Protein AF-A0AAV5Q7Y1-F1 (afdb_monomer_lite)

Structure (mmCIF, N/CA/C/O backbone):
data_AF-A0AAV5Q7Y1-F1
#
_entry.id   AF-A0AAV5Q7Y1-F1
#
loop_
_atom_site.group_PDB
_atom_site.id
_atom_site.type_symbol
_atom_site.label_atom_id
_atom_site.label_alt_id
_atom_site.label_comp_id
_atom_site.label_asym_id
_atom_site.label_entity_id
_atom_site.label_seq_id
_atom_site.pdbx_PDB_ins_code
_atom_site.Cartn_x
_atom_site.Cartn_y
_atom_site.Cartn_z
_atom_site.occupancy
_atom_site.B_iso_or_equiv
_atom_site.auth_seq_id
_atom_site.auth_comp_id
_atom_site.auth_asym_id
_atom_site.auth_atom_id
_atom_site.pdbx_PDB_model_num
ATOM 1 N N . MET A 1 1 ? 19.746 -3.770 -31.335 1.00 56.66 1 MET A N 1
ATOM 2 C CA . MET A 1 1 ? 18.461 -3.090 -31.627 1.00 56.66 1 MET A CA 1
ATOM 3 C C . MET A 1 1 ? 17.274 -3.646 -30.824 1.00 56.66 1 MET A C 1
ATOM 5 O O . MET A 1 1 ? 16.388 -2.854 -30.540 1.00 56.66 1 MET A O 1
ATOM 9 N N . SER A 1 2 ? 17.259 -4.927 -30.403 1.00 71.25 2 SER A N 1
ATOM 10 C CA . SER A 1 2 ? 16.182 -5.507 -29.556 1.00 71.25 2 SER A CA 1
ATOM 11 C C . SER A 1 2 ? 16.101 -4.894 -28.148 1.00 71.25 2 SER A C 1
ATOM 13 O O . SER A 1 2 ? 15.069 -4.353 -27.769 1.00 71.25 2 SER A O 1
ATOM 15 N N . ASP A 1 3 ? 17.228 -4.843 -27.431 1.00 80.88 3 ASP A N 1
ATOM 16 C CA . ASP A 1 3 ? 17.290 -4.423 -26.017 1.00 80.88 3 ASP A CA 1
ATOM 17 C C . ASP A 1 3 ? 16.777 -2.983 -25.775 1.00 80.88 3 ASP A C 1
ATOM 19 O O . ASP A 1 3 ? 16.019 -2.709 -24.849 1.00 80.88 3 ASP A O 1
ATOM 23 N N . LYS A 1 4 ? 17.069 -2.036 -26.681 1.00 85.12 4 LYS A N 1
ATOM 24 C CA . LYS A 1 4 ? 16.523 -0.665 -26.580 1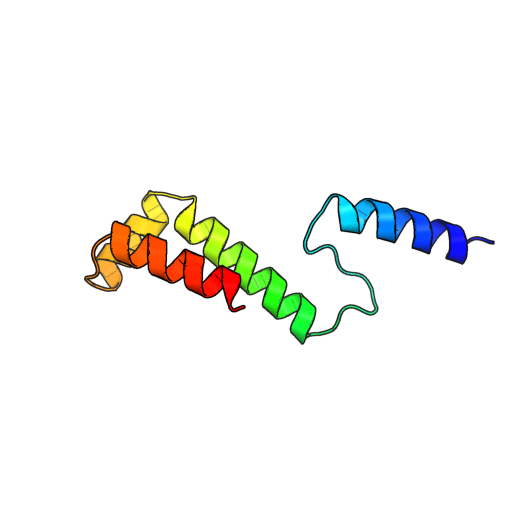.00 85.12 4 LYS A CA 1
ATOM 25 C C . LYS A 1 4 ? 14.992 -0.629 -26.634 1.00 85.12 4 LYS A C 1
ATOM 27 O O . LYS A 1 4 ? 14.383 0.177 -25.933 1.00 85.12 4 LYS A O 1
ATOM 32 N N . ARG A 1 5 ? 14.382 -1.473 -27.470 1.00 88.75 5 ARG A N 1
ATOM 33 C CA . ARG A 1 5 ? 12.925 -1.548 -27.615 1.00 88.75 5 ARG A CA 1
ATOM 34 C C . ARG A 1 5 ? 12.297 -2.193 -26.383 1.00 88.75 5 ARG A C 1
ATOM 36 O O . ARG A 1 5 ? 11.307 -1.674 -25.882 1.00 88.75 5 ARG A O 1
ATOM 43 N N . GLU A 1 6 ? 12.908 -3.251 -25.861 1.00 88.44 6 GLU A N 1
ATOM 44 C CA . GLU A 1 6 ? 12.483 -3.906 -24.617 1.00 88.44 6 GLU A CA 1
ATOM 45 C C . GLU A 1 6 ? 12.509 -2.938 -23.431 1.00 88.44 6 GLU A C 1
ATOM 47 O O . GLU A 1 6 ? 11.512 -2.810 -22.722 1.00 88.44 6 GLU A O 1
ATOM 52 N N . ARG A 1 7 ? 13.587 -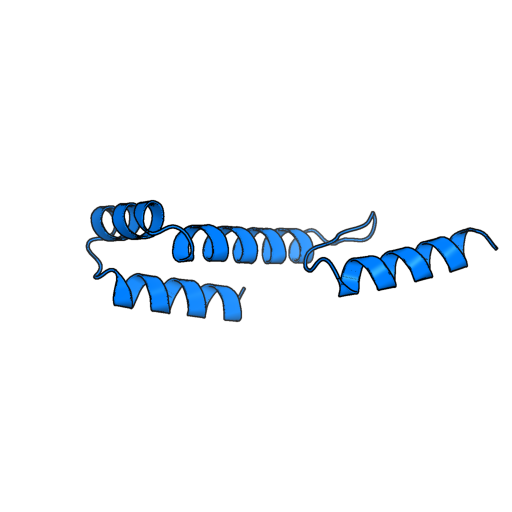2.157 -23.275 1.00 89.19 7 ARG A N 1
ATOM 53 C CA . ARG A 1 7 ? 13.673 -1.122 -22.232 1.00 89.19 7 ARG A CA 1
ATOM 54 C C . ARG A 1 7 ? 12.588 -0.059 -22.376 1.00 89.19 7 ARG A C 1
ATOM 56 O O . ARG A 1 7 ? 11.980 0.316 -21.380 1.00 89.19 7 ARG A O 1
ATOM 63 N N . GLN A 1 8 ? 12.321 0.425 -23.590 1.00 92.75 8 GLN A N 1
ATOM 64 C CA . GLN A 1 8 ? 11.257 1.412 -23.815 1.00 92.75 8 GLN A CA 1
ATOM 65 C C . GLN A 1 8 ? 9.873 0.862 -23.455 1.00 92.75 8 GLN A C 1
ATOM 67 O O . GLN A 1 8 ? 9.106 1.542 -22.774 1.00 92.75 8 GLN A O 1
ATOM 72 N N . VAL A 1 9 ? 9.570 -0.373 -23.864 1.00 93.31 9 VAL A N 1
ATOM 73 C CA . VAL A 1 9 ? 8.306 -1.039 -23.523 1.00 93.31 9 VAL A CA 1
ATOM 74 C C . VAL A 1 9 ? 8.195 -1.235 -22.012 1.00 93.31 9 VAL A C 1
ATOM 76 O O . VAL A 1 9 ? 7.155 -0.927 -21.436 1.00 93.31 9 VAL A O 1
ATOM 79 N N . TYR A 1 10 ? 9.268 -1.671 -21.350 1.00 93.19 10 TYR A N 1
ATOM 80 C CA . TYR A 1 10 ? 9.283 -1.831 -19.899 1.00 93.19 10 TYR A CA 1
ATOM 81 C C . TYR A 1 10 ? 8.994 -0.516 -19.172 1.00 93.19 10 TYR A C 1
ATOM 83 O O . TYR A 1 10 ? 8.127 -0.486 -18.305 1.00 93.19 10 TYR A O 1
ATOM 91 N N . GLN A 1 11 ? 9.645 0.586 -19.556 1.00 93.00 11 GLN A N 1
ATOM 92 C CA . GLN A 1 11 ? 9.388 1.889 -18.934 1.00 93.00 11 GLN A CA 1
ATOM 93 C C . GLN A 1 11 ? 7.946 2.358 -19.158 1.00 93.00 11 GLN A C 1
ATOM 95 O O . GLN A 1 11 ? 7.311 2.872 -18.237 1.00 93.00 11 GLN A O 1
ATOM 100 N N . GLN A 1 12 ? 7.393 2.122 -20.352 1.00 95.44 12 GLN A N 1
ATOM 101 C CA . GLN A 1 12 ? 5.990 2.419 -20.635 1.00 95.44 12 GLN A CA 1
ATOM 102 C C . GLN A 1 12 ? 5.040 1.610 -19.738 1.00 95.44 12 GLN A C 1
ATOM 104 O O . GLN A 1 12 ? 4.066 2.160 -19.224 1.00 95.44 12 GLN A O 1
ATOM 109 N N . MET A 1 13 ? 5.313 0.318 -19.540 1.00 96.31 13 MET A N 1
ATOM 110 C CA . MET A 1 13 ? 4.492 -0.546 -18.689 1.00 96.31 13 MET A CA 1
ATOM 111 C C . MET A 1 13 ? 4.655 -0.203 -17.209 1.00 96.31 13 MET A C 1
ATOM 113 O O . MET A 1 13 ? 3.655 -0.123 -16.503 1.00 96.31 13 MET A O 1
ATOM 117 N N . LYS A 1 14 ? 5.874 0.088 -16.750 1.00 93.44 14 LYS A N 1
ATOM 118 C CA . LYS A 1 14 ? 6.162 0.487 -15.365 1.00 93.44 14 LYS A CA 1
ATOM 119 C C . LYS A 1 14 ? 5.448 1.785 -14.979 1.00 93.44 14 LYS A C 1
ATOM 121 O O . LYS A 1 14 ? 4.992 1.917 -13.850 1.00 93.44 14 LYS A O 1
ATOM 126 N N . ALA A 1 15 ? 5.289 2.715 -15.922 1.00 93.81 15 ALA A N 1
ATOM 127 C CA . ALA A 1 15 ? 4.514 3.937 -15.704 1.00 93.81 15 ALA A CA 1
ATOM 128 C C . ALA A 1 15 ? 3.001 3.682 -15.552 1.00 93.81 15 ALA A C 1
ATOM 130 O O . ALA A 1 15 ? 2.315 4.451 -14.886 1.00 93.81 15 ALA A O 1
ATOM 131 N N . ARG A 1 16 ? 2.469 2.620 -16.174 1.00 95.44 16 ARG A N 1
ATOM 132 C CA . ARG A 1 16 ? 1.043 2.252 -16.103 1.00 95.44 16 ARG A CA 1
ATOM 133 C C . ARG A 1 16 ? 0.725 1.349 -14.917 1.00 95.44 16 ARG A C 1
ATOM 135 O O . ARG A 1 16 ? -0.337 1.476 -14.319 1.00 95.44 16 ARG A O 1
ATOM 142 N N . TYR A 1 17 ? 1.634 0.433 -14.610 1.00 94.75 17 TYR A N 1
ATOM 143 C CA . TYR A 1 17 ? 1.478 -0.593 -13.593 1.00 94.75 17 TYR A CA 1
ATOM 144 C C . TYR A 1 17 ? 2.529 -0.367 -12.512 1.00 94.75 17 TYR A C 1
ATOM 146 O O . TYR A 1 17 ? 3.657 -0.858 -12.592 1.00 94.75 17 TYR A O 1
ATOM 154 N N . VAL A 1 18 ? 2.149 0.422 -11.506 1.00 92.06 18 VAL A N 1
ATOM 155 C CA . VAL A 1 18 ? 2.984 0.657 -10.326 1.00 92.06 18 VAL A CA 1
ATOM 156 C C . VAL A 1 18 ? 3.291 -0.691 -9.672 1.00 92.06 18 VAL A C 1
ATOM 158 O O . VAL A 1 18 ? 2.406 -1.527 -9.527 1.00 92.06 18 VAL A O 1
ATOM 161 N N . GLY A 1 19 ? 4.556 -0.910 -9.321 1.00 91.19 19 GLY A N 1
ATOM 162 C CA . GLY A 1 19 ? 5.021 -2.178 -8.759 1.00 91.19 19 GLY A CA 1
ATOM 163 C C . GLY A 1 19 ? 5.542 -3.193 -9.781 1.00 91.19 19 GLY A C 1
ATOM 164 O O . GLY A 1 19 ? 6.050 -4.237 -9.376 1.00 91.19 19 GLY A O 1
ATOM 165 N N . LEU A 1 20 ? 5.487 -2.892 -11.087 1.00 94.94 20 LEU A N 1
ATOM 166 C CA . LEU A 1 20 ? 6.084 -3.746 -12.117 1.00 94.94 20 LEU A CA 1
ATOM 167 C C . LEU A 1 20 ? 7.603 -3.881 -11.914 1.00 94.94 20 LEU A C 1
ATOM 169 O O . LEU A 1 20 ? 8.327 -2.881 -11.917 1.00 94.94 20 LEU A O 1
ATOM 173 N N . GLY A 1 21 ? 8.060 -5.127 -11.777 1.00 92.75 21 GLY A N 1
ATOM 174 C CA . GLY A 1 21 ? 9.469 -5.496 -11.655 1.00 92.75 21 GLY A CA 1
ATOM 175 C C . GLY A 1 21 ? 10.058 -6.122 -12.924 1.00 92.75 21 GLY A C 1
ATOM 176 O O . GLY A 1 21 ? 9.347 -6.496 -13.858 1.00 92.75 21 GLY A O 1
ATOM 177 N N . ASN A 1 22 ? 11.380 -6.250 -12.934 1.00 92.88 22 ASN A N 1
ATOM 178 C CA . ASN A 1 22 ? 12.212 -6.918 -13.935 1.00 92.88 22 ASN A CA 1
ATOM 179 C C . ASN A 1 22 ? 13.358 -7.689 -13.243 1.00 92.88 22 ASN A C 1
ATOM 181 O O . ASN A 1 22 ? 13.435 -7.727 -12.018 1.00 92.88 22 ASN A O 1
ATOM 185 N N . ALA A 1 23 ? 14.263 -8.290 -14.023 1.00 91.31 23 ALA A N 1
ATOM 186 C CA . ALA A 1 23 ? 15.401 -9.053 -13.494 1.00 91.31 23 ALA A CA 1
ATOM 187 C C . ALA A 1 23 ? 16.330 -8.241 -12.567 1.00 91.31 23 ALA A C 1
ATOM 189 O O . ALA A 1 23 ? 16.993 -8.824 -11.716 1.00 91.31 23 ALA A O 1
ATOM 190 N N . ASP A 1 24 ? 16.343 -6.913 -12.705 1.00 92.31 24 ASP A N 1
ATOM 191 C CA . ASP A 1 24 ? 17.172 -6.006 -11.903 1.00 92.31 24 ASP A CA 1
ATOM 192 C C . ASP A 1 24 ? 16.457 -5.484 -10.645 1.00 92.31 24 ASP A C 1
ATOM 194 O O . ASP A 1 24 ? 17.020 -4.678 -9.906 1.00 92.31 24 ASP A O 1
ATOM 198 N N . THR A 1 25 ? 15.204 -5.887 -10.406 1.00 94.25 25 THR A N 1
ATOM 199 C CA . THR A 1 25 ? 14.431 -5.408 -9.254 1.00 94.25 25 THR A CA 1
ATOM 200 C C . THR A 1 25 ? 15.054 -5.902 -7.961 1.00 94.25 25 THR A C 1
ATOM 202 O O . THR A 1 25 ? 15.239 -7.104 -7.755 1.00 94.25 25 THR A O 1
ATOM 205 N N . THR A 1 26 ? 15.366 -4.964 -7.071 1.00 96.88 26 THR A N 1
ATOM 206 C CA . THR A 1 26 ? 15.999 -5.304 -5.801 1.00 96.88 26 THR A CA 1
ATOM 207 C C . THR A 1 26 ? 14.994 -5.934 -4.843 1.00 96.88 26 THR A C 1
ATOM 209 O O . THR A 1 26 ? 13.772 -5.777 -4.956 1.00 96.88 26 THR A O 1
ATOM 212 N N . ARG A 1 27 ? 15.515 -6.644 -3.841 1.00 95.12 27 ARG A N 1
ATOM 213 C CA . ARG A 1 27 ? 14.685 -7.219 -2.781 1.00 95.12 27 ARG A CA 1
ATOM 214 C C . ARG A 1 27 ? 13.925 -6.126 -2.028 1.00 95.12 27 ARG A C 1
ATOM 216 O O . ARG A 1 27 ? 12.766 -6.325 -1.669 1.00 95.12 27 ARG A O 1
ATOM 223 N N . GLU A 1 28 ? 14.566 -4.988 -1.787 1.00 94.88 28 GLU A N 1
ATOM 224 C CA . GLU A 1 28 ? 13.990 -3.843 -1.086 1.00 94.88 28 GLU A CA 1
ATOM 225 C C . GLU A 1 28 ? 12.816 -3.246 -1.870 1.00 94.88 28 GLU A C 1
ATOM 227 O 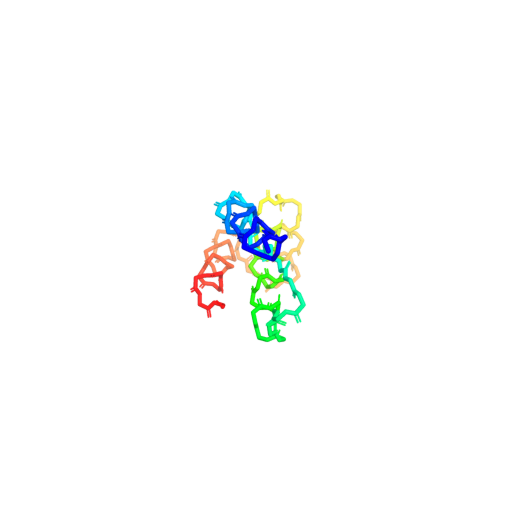O . GLU A 1 28 ? 11.747 -3.035 -1.294 1.00 94.88 28 GLU A O 1
ATOM 232 N N . GLU A 1 29 ? 12.980 -3.044 -3.182 1.00 94.19 29 GLU A N 1
ATOM 233 C CA . GLU A 1 29 ? 11.920 -2.550 -4.068 1.00 94.19 29 GLU A CA 1
ATOM 234 C C . GLU A 1 29 ? 10.718 -3.498 -4.086 1.00 94.19 29 GLU A C 1
ATOM 236 O O . GLU A 1 29 ? 9.576 -3.064 -3.909 1.00 94.19 29 GLU A O 1
ATOM 241 N N . PHE A 1 30 ? 10.969 -4.802 -4.234 1.00 94.62 30 PHE A N 1
ATOM 242 C CA . PHE A 1 30 ? 9.915 -5.813 -4.223 1.00 94.62 30 PHE A CA 1
ATOM 243 C C . PHE A 1 30 ? 9.139 -5.821 -2.899 1.00 94.62 30 PHE A C 1
ATOM 245 O O . PHE A 1 30 ? 7.908 -5.786 -2.895 1.00 94.62 30 PHE A O 1
ATOM 252 N N . ILE A 1 31 ? 9.849 -5.825 -1.765 1.00 95.75 31 ILE A N 1
ATOM 253 C CA . ILE A 1 31 ? 9.224 -5.828 -0.436 1.00 95.75 31 ILE A CA 1
ATOM 254 C C . ILE A 1 31 ? 8.420 -4.546 -0.202 1.00 95.75 31 ILE A C 1
ATOM 256 O O . ILE A 1 31 ? 7.338 -4.614 0.381 1.00 95.75 31 ILE A O 1
ATOM 260 N N . SER A 1 32 ? 8.925 -3.386 -0.631 1.00 94.69 32 SER A N 1
ATOM 261 C CA . SER A 1 32 ? 8.209 -2.113 -0.498 1.00 94.69 32 SER A CA 1
ATOM 262 C C . SER A 1 32 ? 6.889 -2.140 -1.278 1.00 94.69 32 SER A C 1
ATOM 264 O O . SER A 1 32 ? 5.837 -1.836 -0.713 1.00 94.69 32 SER A O 1
ATOM 266 N N . ASN A 1 33 ? 6.900 -2.624 -2.526 1.00 94.50 33 ASN A N 1
ATOM 267 C CA . ASN A 1 33 ? 5.676 -2.789 -3.319 1.00 94.50 33 ASN A CA 1
ATOM 268 C C . ASN A 1 33 ? 4.697 -3.774 -2.662 1.00 94.50 33 ASN A C 1
ATOM 270 O O . ASN A 1 33 ? 3.534 -3.434 -2.458 1.00 94.50 33 ASN A O 1
ATOM 274 N N . ALA A 1 34 ? 5.178 -4.938 -2.212 1.00 95.12 34 ALA A N 1
ATOM 275 C CA . ALA A 1 34 ? 4.338 -5.932 -1.543 1.00 95.12 34 ALA A CA 1
ATOM 276 C C . ALA A 1 34 ? 3.675 -5.386 -0.263 1.00 95.12 34 ALA A C 1
ATOM 278 O O . ALA A 1 34 ? 2.508 -5.677 0.015 1.00 95.12 34 ALA A O 1
ATOM 279 N N . LYS A 1 35 ? 4.391 -4.566 0.521 1.00 95.50 35 LYS A N 1
ATOM 280 C CA . LYS A 1 35 ? 3.830 -3.889 1.701 1.00 95.50 35 LYS A CA 1
ATOM 281 C C . LYS A 1 35 ? 2.718 -2.918 1.312 1.00 95.50 35 LYS A C 1
ATOM 283 O O . LYS A 1 35 ? 1.648 -2.970 1.918 1.00 95.50 35 LYS A O 1
ATOM 288 N N . ARG A 1 36 ? 2.949 -2.067 0.305 1.00 95.19 36 ARG A N 1
ATOM 289 C CA . ARG A 1 36 ? 1.946 -1.103 -0.179 1.00 95.19 36 ARG A CA 1
ATOM 290 C C . ARG A 1 36 ? 0.687 -1.808 -0.672 1.00 95.19 36 ARG A C 1
ATOM 292 O O . ARG A 1 36 ? -0.403 -1.425 -0.254 1.00 95.19 36 ARG A O 1
ATOM 299 N N . ASP A 1 37 ? 0.838 -2.871 -1.458 1.00 95.25 37 ASP A N 1
ATOM 300 C CA . ASP A 1 37 ? -0.285 -3.663 -1.976 1.00 95.25 37 ASP A CA 1
ATOM 301 C C . ASP A 1 37 ? -1.076 -4.331 -0.847 1.00 95.25 37 ASP A C 1
ATOM 303 O O . ASP A 1 37 ? -2.308 -4.301 -0.830 1.00 95.25 37 ASP A O 1
ATOM 307 N N . THR A 1 38 ? -0.371 -4.875 0.149 1.00 95.44 38 THR A N 1
ATOM 308 C CA . THR A 1 38 ? -1.002 -5.484 1.325 1.00 95.44 38 THR A CA 1
ATOM 309 C C . THR A 1 38 ? -1.828 -4.453 2.088 1.00 95.44 38 THR A C 1
ATOM 311 O O . THR A 1 38 ? -3.003 -4.686 2.368 1.00 95.44 38 THR A O 1
ATOM 314 N N . TYR A 1 39 ? -1.255 -3.294 2.413 1.00 95.81 39 TYR A N 1
ATOM 315 C CA . TYR A 1 39 ? -1.981 -2.248 3.131 1.00 95.81 39 TYR A CA 1
ATOM 316 C C . TYR A 1 39 ? -3.160 -1.696 2.321 1.00 95.81 39 TYR A C 1
ATOM 318 O O . TYR A 1 39 ? -4.243 -1.523 2.885 1.00 95.81 39 TYR A O 1
ATOM 326 N N . ALA A 1 40 ? -3.001 -1.514 1.007 1.00 94.81 40 ALA A N 1
ATOM 327 C CA . ALA A 1 40 ? -4.087 -1.102 0.124 1.00 94.81 40 ALA A CA 1
ATOM 328 C C . ALA A 1 40 ? -5.255 -2.103 0.153 1.00 94.81 40 ALA A C 1
ATOM 330 O O . ALA A 1 40 ? -6.413 -1.699 0.278 1.00 94.81 40 ALA A O 1
ATOM 331 N N . ALA A 1 41 ? -4.966 -3.408 0.113 1.00 95.19 41 ALA A N 1
ATOM 332 C CA . ALA A 1 41 ? -5.984 -4.455 0.197 1.00 95.19 41 ALA A CA 1
ATOM 333 C C . ALA A 1 41 ? -6.700 -4.475 1.561 1.00 95.19 41 ALA A C 1
ATOM 335 O O . ALA A 1 41 ? -7.924 -4.629 1.620 1.00 95.19 41 ALA A O 1
ATOM 336 N N . LEU A 1 42 ? -5.956 -4.284 2.656 1.00 95.19 42 LEU A N 1
ATOM 337 C CA . LEU A 1 42 ? -6.508 -4.246 4.014 1.00 95.19 42 LEU A CA 1
ATOM 338 C C . LEU A 1 42 ? -7.445 -3.052 4.232 1.00 95.19 42 LEU A C 1
ATOM 340 O O . LEU A 1 42 ? -8.476 -3.197 4.886 1.00 95.19 42 LEU A O 1
ATOM 344 N N . VAL A 1 43 ? -7.097 -1.890 3.678 1.00 94.62 43 VAL A N 1
ATOM 345 C CA . VAL A 1 43 ? -7.890 -0.657 3.781 1.00 94.62 43 VAL A CA 1
ATOM 346 C C . VAL A 1 43 ? -9.090 -0.678 2.829 1.00 94.62 43 VAL A C 1
ATOM 348 O O . VAL A 1 43 ? -10.193 -0.297 3.221 1.00 94.62 43 VAL A O 1
ATOM 351 N N . GLY A 1 44 ? -8.907 -1.160 1.596 1.00 93.31 44 GLY A N 1
ATOM 352 C CA . GLY A 1 44 ? -9.954 -1.186 0.572 1.00 93.31 44 GLY A CA 1
ATOM 353 C C . GLY A 1 44 ? -11.092 -2.167 0.868 1.00 93.31 44 GLY A C 1
ATOM 354 O O . GLY A 1 44 ? -12.235 -1.934 0.469 1.00 93.31 44 GLY A O 1
ATOM 355 N N . ASN A 1 45 ? -10.821 -3.252 1.601 1.00 95.69 45 ASN A N 1
ATOM 356 C CA . ASN A 1 45 ? -11.832 -4.240 1.964 1.00 95.69 45 ASN A CA 1
ATOM 357 C C . ASN A 1 45 ? -12.400 -3.990 3.376 1.00 95.69 45 ASN A C 1
ATOM 359 O O . ASN A 1 45 ? -11.748 -4.230 4.393 1.00 95.69 45 ASN A O 1
ATOM 363 N N . LYS A 1 46 ? -13.681 -3.601 3.448 1.00 93.62 46 LYS A N 1
ATOM 364 C CA . LYS A 1 46 ? -14.386 -3.315 4.714 1.00 93.62 46 LYS A CA 1
ATOM 365 C C . LYS A 1 46 ? -14.414 -4.498 5.692 1.00 93.62 46 LYS A C 1
ATOM 367 O O . LYS A 1 46 ? -14.403 -4.277 6.907 1.00 93.62 46 LYS A O 1
ATOM 372 N N . HIS A 1 47 ? -14.466 -5.736 5.196 1.00 95.81 47 HIS A N 1
ATOM 373 C CA . HIS A 1 47 ? -14.451 -6.933 6.042 1.00 95.81 47 HIS A CA 1
ATOM 374 C C . HIS A 1 47 ? -13.073 -7.148 6.660 1.00 95.81 47 HIS A C 1
ATOM 376 O O . HIS A 1 47 ? -12.990 -7.387 7.862 1.00 95.81 47 HIS A O 1
ATOM 382 N N . MET A 1 48 ? -12.004 -6.966 5.880 1.00 96.19 48 MET A N 1
ATOM 383 C CA . MET A 1 48 ? -10.628 -7.064 6.378 1.00 96.19 48 MET A CA 1
ATOM 384 C C . MET A 1 48 ? -10.324 -5.988 7.417 1.00 96.19 48 MET A C 1
ATOM 386 O O . MET A 1 48 ? -9.820 -6.299 8.495 1.00 96.19 48 MET A O 1
ATOM 390 N N . LEU A 1 49 ? -10.713 -4.739 7.149 1.00 95.50 49 LEU A N 1
ATOM 391 C CA . LEU A 1 49 ? -10.554 -3.648 8.107 1.00 95.50 49 LEU A CA 1
ATOM 392 C C . LEU A 1 49 ? -11.336 -3.908 9.405 1.00 95.50 49 LEU A C 1
ATOM 394 O O . LEU A 1 49 ? -10.846 -3.640 10.500 1.00 95.50 49 LEU A O 1
ATOM 398 N N . THR A 1 50 ? -12.548 -4.463 9.298 1.00 96.12 50 THR A N 1
ATOM 399 C CA . THR A 1 50 ? -13.355 -4.840 10.469 1.00 96.12 50 THR A CA 1
ATOM 400 C C . THR A 1 50 ? -12.705 -5.976 11.251 1.00 96.12 50 THR A C 1
ATOM 402 O O . THR A 1 50 ? -12.629 -5.894 12.473 1.00 96.12 50 THR A O 1
ATOM 405 N N . HIS A 1 51 ? -12.208 -7.002 10.562 1.00 96.62 51 HIS A N 1
ATOM 406 C CA . HIS A 1 51 ? -11.513 -8.119 11.187 1.00 96.62 51 HIS A CA 1
ATOM 407 C C . HIS A 1 51 ? -10.279 -7.641 11.963 1.00 96.62 51 HIS A C 1
ATOM 409 O O . HIS A 1 51 ? -10.124 -7.973 13.136 1.00 96.62 51 HIS A O 1
ATOM 415 N N . LEU A 1 52 ? -9.459 -6.779 11.357 1.00 96.00 52 LEU A N 1
ATOM 416 C CA . LEU A 1 52 ? -8.299 -6.190 12.025 1.00 96.00 52 LEU A CA 1
ATOM 417 C C . LEU A 1 52 ? -8.685 -5.285 13.198 1.00 96.00 52 LEU A C 1
ATOM 419 O O . LEU A 1 52 ? -8.023 -5.315 14.230 1.00 96.00 52 LEU A O 1
ATOM 423 N N . SER A 1 53 ? -9.747 -4.491 13.068 1.00 96.94 53 SER A N 1
ATOM 424 C CA . SER A 1 53 ? -10.252 -3.643 14.156 1.00 96.94 53 SER A CA 1
ATOM 425 C C . SER A 1 53 ? -10.663 -4.475 15.373 1.00 96.94 53 SER A C 1
ATOM 427 O O . SER A 1 53 ? -10.291 -4.133 16.492 1.00 96.94 53 SER A O 1
ATOM 429 N N . VAL A 1 54 ? -11.338 -5.610 15.159 1.00 97.12 54 VAL A N 1
ATOM 430 C CA . VAL A 1 54 ? -11.690 -6.549 16.235 1.00 97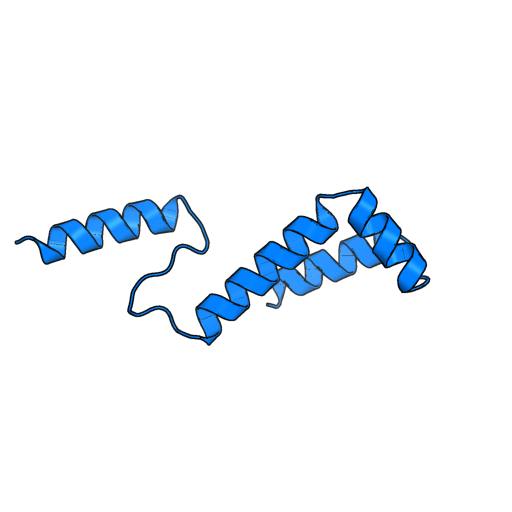.12 54 VAL A CA 1
ATOM 431 C C . VAL A 1 54 ? -10.439 -7.201 16.824 1.00 97.12 54 VAL A C 1
ATOM 433 O O . VAL A 1 54 ? -10.283 -7.220 18.040 1.00 97.12 54 VAL A O 1
ATOM 436 N N . ALA A 1 55 ? -9.522 -7.684 15.981 1.00 96.56 55 ALA A N 1
ATOM 437 C CA . ALA A 1 55 ? -8.302 -8.352 16.434 1.00 96.56 55 ALA A CA 1
ATOM 438 C C . ALA A 1 55 ? -7.357 -7.425 17.221 1.00 96.56 55 ALA A C 1
ATOM 440 O O . ALA A 1 55 ? -6.660 -7.875 18.124 1.00 96.56 55 ALA A O 1
ATOM 441 N N . THR A 1 56 ? -7.323 -6.133 16.883 1.00 95.69 56 THR A N 1
ATOM 442 C CA . THR A 1 56 ? -6.439 -5.136 17.515 1.00 95.69 56 THR A CA 1
ATOM 443 C C . THR A 1 56 ? -7.115 -4.331 18.624 1.00 95.69 56 THR A C 1
ATOM 445 O O . THR A 1 56 ? -6.436 -3.583 19.323 1.00 95.69 56 THR A O 1
ATOM 448 N N . GLY A 1 57 ? -8.440 -4.432 18.769 1.00 96.06 57 GLY A N 1
ATOM 449 C CA . GLY A 1 57 ? -9.226 -3.610 19.693 1.00 96.06 57 GLY A CA 1
ATOM 450 C C . GLY A 1 57 ? -9.264 -2.116 19.339 1.00 96.06 57 GLY A C 1
ATOM 451 O O . GLY A 1 57 ? -9.690 -1.306 20.159 1.00 96.06 57 GLY A O 1
ATOM 452 N N . LYS A 1 58 ? -8.812 -1.723 18.140 1.00 95.94 58 LYS A N 1
ATOM 453 C CA . LYS A 1 58 ? -8.753 -0.319 17.709 1.00 95.94 58 LYS A CA 1
ATOM 454 C C . LYS A 1 58 ? -10.011 0.094 16.940 1.00 95.94 58 LYS A C 1
ATOM 456 O O . LYS A 1 58 ? -10.543 -0.711 16.171 1.00 95.94 58 LYS A O 1
ATOM 461 N N . PRO A 1 59 ? -10.455 1.362 17.042 1.00 96.38 59 PRO A N 1
ATOM 462 C CA . PRO A 1 59 ? -11.501 1.896 16.173 1.00 96.38 59 PRO A CA 1
ATOM 463 C C . PRO A 1 59 ? -11.120 1.790 14.690 1.00 96.38 59 PRO A C 1
ATOM 465 O O . PRO A 1 59 ? -9.974 2.047 14.317 1.00 96.38 59 PRO A O 1
ATOM 468 N N . LYS A 1 60 ? -12.092 1.464 13.828 1.00 94.88 60 LYS A N 1
ATOM 469 C CA . LYS A 1 60 ? -11.862 1.256 12.384 1.00 94.88 60 LYS A CA 1
ATOM 470 C C . LYS A 1 60 ? -11.233 2.472 11.702 1.00 94.88 60 LYS A C 1
ATOM 472 O O . LYS A 1 60 ? -10.357 2.306 10.865 1.00 94.88 60 LYS A O 1
ATOM 477 N N . GLN A 1 61 ? -11.670 3.676 12.060 1.00 95.12 61 GLN A N 1
ATOM 478 C CA . GLN A 1 61 ? -11.201 4.940 11.488 1.00 95.12 61 GLN A CA 1
ATOM 479 C C . GLN A 1 61 ? -9.733 5.204 11.831 1.00 95.12 61 GLN A C 1
ATOM 481 O O . GLN A 1 61 ? -8.957 5.575 10.957 1.00 95.12 61 GLN A O 1
ATOM 486 N N . LEU A 1 62 ? -9.351 4.951 13.085 1.00 96.06 62 LEU A N 1
ATOM 487 C CA . LEU A 1 62 ? -7.971 5.093 13.537 1.00 96.06 62 LEU A CA 1
ATOM 488 C C . LEU A 1 62 ? -7.068 4.077 12.829 1.00 96.06 62 LEU A C 1
ATOM 490 O O . LEU A 1 62 ? -6.033 4.440 12.285 1.00 96.06 62 LEU A O 1
ATOM 494 N N . LEU A 1 63 ? -7.502 2.817 12.749 1.00 96.00 63 LEU A N 1
ATOM 495 C CA . LEU A 1 63 ? -6.759 1.780 12.037 1.00 96.00 63 LEU A CA 1
ATOM 496 C C . LEU A 1 63 ? -6.626 2.087 10.533 1.00 96.00 63 LEU A C 1
ATOM 498 O O . LEU A 1 63 ? -5.568 1.875 9.951 1.00 96.00 63 LEU A O 1
ATOM 502 N N . HIS A 1 64 ? -7.681 2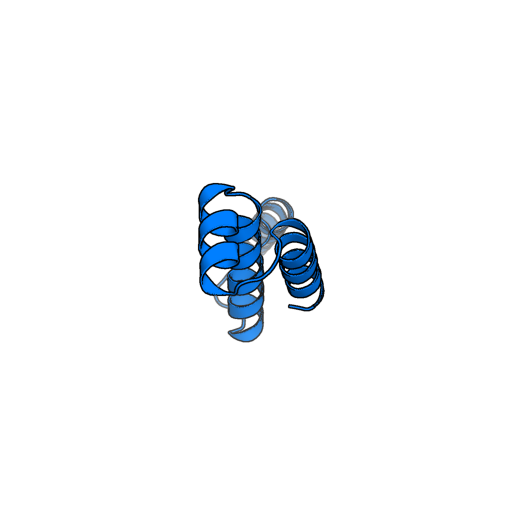.607 9.905 1.00 95.25 64 HIS A N 1
ATOM 503 C CA . HIS A 1 64 ? -7.659 3.035 8.507 1.00 95.25 64 HIS A CA 1
ATOM 504 C C . HIS A 1 64 ? -6.609 4.128 8.273 1.00 95.25 64 HIS A C 1
ATOM 506 O O . HIS A 1 64 ? -5.830 4.037 7.327 1.00 95.25 64 HIS A O 1
ATOM 512 N N . GLN A 1 65 ? -6.557 5.134 9.150 1.00 96.19 65 GLN A N 1
ATOM 513 C CA . GLN A 1 65 ? -5.543 6.184 9.093 1.00 96.19 65 GLN A CA 1
ATOM 514 C C . GLN A 1 65 ? -4.127 5.618 9.286 1.00 96.19 65 GLN A C 1
ATOM 516 O O . GLN A 1 65 ? -3.259 5.869 8.455 1.00 96.19 65 GLN A O 1
ATOM 521 N N . GLU A 1 66 ? -3.909 4.792 10.315 1.00 95.50 66 GLU A N 1
ATOM 522 C CA . GLU A 1 66 ? -2.602 4.173 10.586 1.00 95.50 66 GLU A CA 1
ATOM 523 C C . GLU A 1 66 ? -2.085 3.349 9.397 1.00 95.50 66 GLU A C 1
ATOM 525 O O . GLU A 1 66 ? -0.892 3.360 9.096 1.00 95.50 66 GLU A O 1
ATOM 530 N N . LEU A 1 67 ? -2.962 2.602 8.719 1.00 95.25 67 LEU A N 1
ATOM 531 C CA . LEU A 1 67 ? -2.581 1.795 7.559 1.00 95.25 67 LEU A CA 1
ATOM 532 C C . LEU A 1 67 ? -2.199 2.669 6.356 1.00 95.25 67 LEU A C 1
ATOM 534 O O . LEU A 1 67 ? -1.233 2.344 5.668 1.00 95.25 67 LEU A O 1
ATOM 538 N N . ILE A 1 68 ? -2.889 3.792 6.136 1.00 95.25 68 ILE A N 1
ATOM 539 C CA . ILE A 1 68 ? -2.536 4.759 5.084 1.00 95.25 68 ILE A CA 1
ATOM 540 C C . ILE A 1 68 ? -1.194 5.435 5.387 1.00 95.25 68 ILE A C 1
ATOM 542 O O . ILE A 1 68 ? -0.348 5.549 4.503 1.00 95.25 68 ILE A O 1
ATOM 546 N N . GLU A 1 69 ? -0.952 5.830 6.636 1.00 95.69 69 GLU A N 1
ATOM 547 C CA . GLU A 1 69 ? 0.336 6.404 7.047 1.00 95.69 69 GLU A CA 1
ATOM 548 C C . GLU A 1 69 ? 1.483 5.400 6.854 1.00 95.69 69 GLU A C 1
ATOM 550 O O . GLU A 1 69 ? 2.561 5.755 6.371 1.00 95.69 69 GLU A O 1
ATOM 555 N N . LYS A 1 70 ? 1.244 4.115 7.144 1.00 93.88 70 LYS A N 1
ATOM 556 C CA . LYS A 1 70 ? 2.216 3.043 6.881 1.00 93.88 70 LYS A CA 1
ATOM 557 C C . LYS A 1 70 ? 2.495 2.830 5.394 1.00 93.88 70 LYS A C 1
ATOM 559 O O . LYS A 1 70 ? 3.617 2.465 5.068 1.00 93.88 70 LYS A O 1
ATOM 564 N N . MET A 1 71 ? 1.530 3.072 4.503 1.00 92.31 71 MET A N 1
ATOM 565 C CA . MET A 1 71 ? 1.754 3.031 3.048 1.00 92.31 71 MET A CA 1
ATOM 566 C C . MET A 1 71 ? 2.640 4.175 2.555 1.00 92.31 71 MET A C 1
ATOM 568 O O . MET A 1 71 ? 3.431 3.982 1.634 1.00 92.31 71 MET A O 1
ATOM 572 N N . ALA A 1 72 ? 2.508 5.364 3.145 1.00 88.56 72 ALA A N 1
ATOM 573 C CA . ALA A 1 72 ? 3.335 6.512 2.780 1.00 88.56 72 ALA A CA 1
ATOM 574 C C . ALA A 1 72 ? 4.797 6.337 3.231 1.00 88.56 72 ALA A C 1
ATOM 576 O O . ALA A 1 72 ? 5.710 6.801 2.553 1.00 88.56 72 ALA A O 1
ATOM 577 N N . ASN A 1 73 ? 5.010 5.627 4.343 1.00 83.88 73 ASN A N 1
ATOM 578 C CA . ASN A 1 73 ? 6.320 5.444 4.976 1.00 83.88 73 ASN A CA 1
ATOM 579 C C . ASN A 1 73 ? 7.007 4.099 4.642 1.00 83.88 73 ASN A C 1
ATOM 581 O O . ASN A 1 73 ? 7.997 3.745 5.287 1.00 83.88 73 ASN A O 1
ATOM 585 N N . SER A 1 74 ? 6.469 3.319 3.695 1.00 70.12 74 SER A N 1
ATOM 586 C CA . SER A 1 74 ? 6.966 1.981 3.301 1.00 70.12 74 SER A CA 1
ATOM 587 C C . SER A 1 74 ? 7.939 1.980 2.131 1.00 70.12 74 SER A C 1
ATOM 589 O O . SER A 1 74 ? 7.744 2.832 1.235 1.00 70.12 74 SER A O 1
#

Foldseek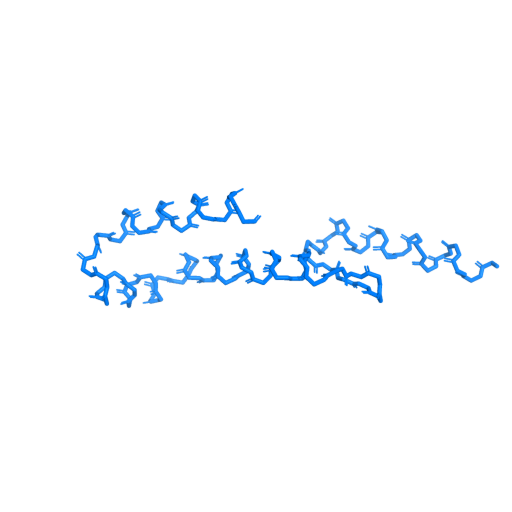 3Di:
DVVVVVVVVQVVVCVVDPQDDDPPQDPVSNVLSVLLVVLCVCLVDPVSLVVVCVVVVHDSVVSSVVSVVSNVVD

pLDDT: mean 92.89, std 6.39, range [56.66, 97.12]

Sequence (74 aa):
MSDKRERQVYQQMKARYVGLGNADTTREEFISNAKRDTYAALVGNKHMLTHLSVATGKPKQLLHQELIEKMANS

Secondary structure (DSSP, 8-state):
-HHHHHHHHHHHHHHHSTT---TT--HHHHHHHHHHHHHHHHHH-HHHHHHHHHHHT--HHHHHHHHHHHHHT-

Radius of gyration: 16.9 Å; chains: 1; bounding box: 33×16×51 Å